Protein AF-A0A1S3DFI2-F1 (afdb_monomer)

Mean predicted aligned error: 6.26 Å

Radius of gyration: 16.03 Å; Cα contacts (8 Å, |Δi|>4): 133; chains: 1; bounding box: 31×26×52 Å

Organism: Diaphorina citri (NCBI:txid121845)

pLDDT: mean 88.45, std 12.31, range [41.06, 97.12]

Foldseek 3Di:
DDDPPPDDPPVVVVVVVLVVCVVVLQWAQAPPHGDIDGDDPPAQWDADPPPRFIAGSVVSYGQADPVDDPHCPDHLNACPVHHGSDPPHRDDD

InterPro domains:
  IPR044066 TRIAD supradomain [PS51873] (1-89)
  IPR047557 Heme-oxidized IRP2 ubiquitin ligase 1, Rcat domain [cd20358] (21-93)
  IPR051628 Linear Ubiquitination-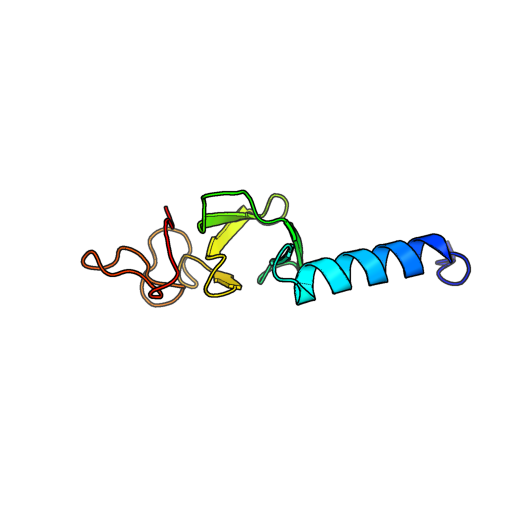Associated E3 Ligases [PTHR22770] (10-81)

Nearest PDB structures (foldseek):
  9egv-assembly1_A  TM=8.673E-01  e=5.969E-13  Homo sapiens
  7yuj-assembly1_A  TM=8.670E-01  e=9.518E-13  Homo sapiens
  8eaz-assembly2_B  TM=8.579E-01  e=1.734E-12  Homo sapiens
  9egv-assembly1_B  TM=9.135E-01  e=1.912E-11  Homo sapiens
  5edv-assembly3_B  TM=6.190E-01  e=1.690E-02  Homo sapiens

Secondary structure (DSSP, 8-state):
-----S--HHHHHHHHHHHHHHHTTSEEE-TTT--EEEPPTT-SEEE-TTT--EEETTTTEESS-TT-TT--SSS--TTGGG--SSTT-----

Structure (mmCIF, N/CA/C/O backbone):
data_AF-A0A1S3DFI2-F1
#
_entry.id   AF-A0A1S3DFI2-F1
#
loop_
_atom_site.group_PDB
_atom_site.id
_atom_site.type_symbol
_atom_site.label_atom_id
_atom_site.label_alt_id
_atom_site.label_comp_id
_atom_site.label_asym_id
_atom_site.label_entity_id
_atom_site.label_seq_id
_atom_site.pdbx_PDB_ins_code
_atom_site.Cartn_x
_atom_site.Cartn_y
_atom_site.Cartn_z
_atom_site.occupancy
_atom_site.B_iso_or_equiv
_atom_site.auth_seq_id
_atom_site.auth_comp_id
_atom_site.auth_asym_id
_atom_site.auth_atom_id
_atom_site.pdbx_PDB_model_num
ATOM 1 N N . MET A 1 1 ? 10.780 11.105 -32.730 1.00 41.06 1 MET A N 1
ATOM 2 C CA . MET A 1 1 ? 11.750 10.031 -32.429 1.00 41.06 1 MET A CA 1
ATOM 3 C C . MET A 1 1 ? 10.983 8.728 -32.263 1.00 41.06 1 MET A C 1
ATOM 5 O O . MET A 1 1 ? 9.996 8.727 -31.539 1.00 41.06 1 MET A O 1
ATOM 9 N N . LYS A 1 2 ? 11.361 7.677 -32.999 1.00 41.50 2 LYS A N 1
ATOM 10 C CA . LYS A 1 2 ? 10.736 6.349 -32.924 1.00 41.50 2 LYS A CA 1
ATOM 11 C C . LYS A 1 2 ? 11.066 5.714 -31.571 1.00 41.50 2 LYS A C 1
ATOM 13 O O . LYS A 1 2 ? 12.210 5.768 -31.136 1.00 41.50 2 LYS A O 1
ATOM 18 N N . ALA A 1 3 ? 10.050 5.178 -30.903 1.00 53.12 3 ALA A N 1
ATOM 19 C CA . ALA A 1 3 ? 10.214 4.361 -29.713 1.00 53.12 3 ALA A CA 1
ATOM 20 C C . ALA A 1 3 ? 10.746 2.992 -30.154 1.00 53.12 3 ALA A C 1
ATOM 22 O O . ALA A 1 3 ? 9.980 2.150 -30.615 1.00 53.12 3 ALA A O 1
ATOM 23 N N . ASP A 1 4 ? 12.060 2.798 -30.060 1.00 46.03 4 ASP A N 1
ATOM 24 C CA . ASP A 1 4 ? 12.702 1.498 -30.263 1.00 46.03 4 ASP A CA 1
ATOM 25 C C . ASP A 1 4 ? 12.433 0.598 -29.051 1.00 46.03 4 ASP A C 1
ATOM 27 O O . ASP A 1 4 ? 13.286 0.352 -28.201 1.00 46.03 4 ASP A O 1
ATOM 31 N N . SER A 1 5 ? 11.196 0.116 -28.949 1.00 56.56 5 SER A N 1
ATOM 32 C CA . SER A 1 5 ? 10.786 -0.910 -27.990 1.00 56.56 5 SER A CA 1
ATOM 33 C C . SER A 1 5 ? 11.057 -2.340 -28.485 1.00 56.56 5 SER A C 1
ATOM 35 O O . SER A 1 5 ? 10.566 -3.284 -27.871 1.00 56.56 5 SER A O 1
ATOM 37 N N . ASP A 1 6 ? 11.845 -2.516 -29.555 1.00 53.06 6 ASP A N 1
ATOM 38 C CA . ASP A 1 6 ? 12.063 -3.818 -30.213 1.00 53.06 6 ASP A CA 1
ATOM 39 C C . ASP A 1 6 ? 13.457 -4.448 -29.995 1.00 53.06 6 ASP A C 1
ATOM 41 O O . ASP A 1 6 ? 13.775 -5.493 -30.556 1.00 53.06 6 ASP A O 1
ATOM 45 N N . THR A 1 7 ? 14.284 -3.895 -29.100 1.00 62.16 7 THR A N 1
ATOM 46 C CA . THR A 1 7 ? 15.597 -4.480 -28.754 1.00 62.16 7 THR A CA 1
ATOM 47 C C . THR A 1 7 ? 15.919 -4.305 -27.279 1.00 62.16 7 THR A C 1
ATOM 49 O O . THR A 1 7 ? 16.566 -3.332 -26.905 1.00 62.16 7 THR A O 1
ATOM 52 N N . ASN A 1 8 ? 15.494 -5.235 -26.414 1.00 69.38 8 ASN A N 1
ATOM 53 C CA . ASN A 1 8 ? 16.080 -5.314 -25.073 1.00 69.38 8 ASN A CA 1
ATOM 54 C C . ASN A 1 8 ? 15.773 -6.644 -24.354 1.00 69.38 8 ASN A C 1
ATOM 56 O O . ASN A 1 8 ? 14.851 -6.738 -23.540 1.00 69.38 8 ASN A O 1
ATOM 60 N N . LEU A 1 9 ? 16.546 -7.695 -24.654 1.00 77.06 9 LEU A N 1
ATOM 61 C CA . LEU A 1 9 ? 16.561 -8.927 -23.846 1.00 77.06 9 LEU A CA 1
ATOM 62 C C . LEU A 1 9 ? 16.735 -8.604 -22.355 1.00 77.06 9 LEU A C 1
ATOM 64 O O . LEU A 1 9 ? 16.086 -9.225 -21.514 1.00 77.06 9 LEU A O 1
ATOM 68 N N . ASP A 1 10 ? 17.543 -7.594 -22.038 1.00 79.75 10 ASP A N 1
ATOM 69 C CA . ASP A 1 10 ? 17.794 -7.188 -20.662 1.00 79.75 10 ASP A CA 1
ATOM 70 C C . ASP A 1 10 ? 16.585 -6.485 -20.035 1.00 79.75 10 ASP A C 1
ATOM 72 O O . ASP A 1 10 ? 16.254 -6.792 -18.898 1.00 79.75 10 ASP A O 1
ATOM 76 N N . ALA A 1 11 ? 15.821 -5.664 -20.765 1.00 81.81 11 ALA A N 1
ATOM 77 C CA . ALA A 1 11 ? 14.588 -5.077 -20.227 1.00 81.81 11 ALA A CA 1
ATOM 78 C C . ALA A 1 11 ? 13.506 -6.134 -19.970 1.00 81.81 11 ALA A C 1
ATOM 80 O O . ALA A 1 11 ? 12.777 -6.026 -18.984 1.00 81.81 11 ALA A O 1
ATOM 81 N N . ARG A 1 12 ? 13.411 -7.174 -20.817 1.00 83.31 12 ARG A N 1
ATOM 82 C CA . ARG A 1 12 ? 12.526 -8.324 -20.552 1.00 83.31 12 ARG A CA 1
ATOM 83 C C . ARG A 1 12 ? 12.965 -9.051 -19.284 1.00 83.31 12 ARG A C 1
ATOM 85 O O . ARG A 1 12 ? 12.153 -9.213 -18.383 1.00 83.31 12 ARG A O 1
ATOM 92 N N . ARG A 1 13 ? 14.257 -9.371 -19.163 1.00 85.12 13 ARG A N 1
ATOM 93 C CA . ARG A 1 13 ? 14.830 -9.996 -17.959 1.00 85.12 13 ARG A CA 1
ATOM 94 C C . ARG A 1 13 ? 14.603 -9.160 -16.702 1.00 85.12 13 ARG A C 1
ATOM 96 O O . ARG A 1 13 ? 14.215 -9.709 -15.679 1.00 85.12 13 ARG A O 1
ATOM 103 N N . THR A 1 14 ? 14.806 -7.843 -16.764 1.00 85.38 14 THR A N 1
ATOM 104 C CA . THR A 1 14 ? 14.550 -6.941 -15.633 1.00 85.38 14 THR A CA 1
ATOM 105 C C . THR A 1 14 ? 13.073 -6.938 -15.253 1.00 85.38 14 THR A C 1
ATOM 107 O O . THR A 1 14 ? 12.754 -7.022 -14.071 1.00 85.38 14 THR A O 1
ATOM 110 N N . ARG A 1 15 ? 12.161 -6.870 -16.229 1.00 86.00 15 ARG A N 1
ATOM 111 C CA . ARG A 1 15 ? 10.717 -6.934 -15.968 1.00 86.00 15 ARG A CA 1
ATOM 112 C C . ARG A 1 15 ? 10.332 -8.253 -15.302 1.00 86.00 15 ARG A C 1
ATOM 114 O O . ARG A 1 15 ? 9.605 -8.225 -14.315 1.00 86.00 15 ARG A O 1
ATOM 121 N N . ASP A 1 16 ? 10.819 -9.369 -15.831 1.00 90.12 16 ASP A N 1
ATOM 122 C CA . ASP A 1 16 ? 10.499 -10.702 -15.321 1.00 90.12 16 ASP A CA 1
ATOM 123 C C . ASP A 1 16 ? 11.061 -10.872 -13.895 1.00 90.12 16 ASP A C 1
ATOM 125 O O . ASP A 1 16 ? 10.336 -11.276 -12.992 1.00 90.12 16 ASP A O 1
ATOM 129 N N . MET A 1 17 ? 12.286 -10.396 -13.632 1.00 88.44 17 MET A N 1
ATOM 130 C CA . MET A 1 17 ? 12.858 -10.350 -12.279 1.00 88.44 17 MET A CA 1
ATOM 131 C C . MET A 1 17 ? 11.995 -9.535 -11.302 1.00 88.44 17 MET A C 1
ATOM 133 O O . MET A 1 17 ? 11.749 -9.969 -10.179 1.00 88.44 17 MET A O 1
ATOM 137 N N . LEU A 1 18 ? 11.528 -8.347 -11.702 1.00 88.88 18 LEU A N 1
ATOM 138 C CA . LEU A 1 18 ? 10.665 -7.519 -10.853 1.00 88.88 18 LEU A CA 1
ATOM 139 C C . LEU A 1 18 ? 9.309 -8.188 -10.596 1.00 88.88 18 LEU A C 1
ATOM 141 O O . LEU A 1 18 ? 8.773 -8.064 -9.495 1.00 88.88 18 LEU A O 1
ATOM 145 N N . HIS A 1 19 ? 8.764 -8.890 -11.589 1.00 89.31 19 HIS A N 1
ATOM 146 C CA . HIS A 1 19 ? 7.528 -9.652 -11.452 1.00 89.31 19 HIS A CA 1
ATOM 147 C C . HIS A 1 19 ? 7.682 -10.777 -10.423 1.00 89.31 19 HIS A C 1
ATOM 149 O O . HIS A 1 19 ? 6.901 -10.840 -9.474 1.00 89.31 19 HIS A O 1
ATOM 155 N N . ASP A 1 20 ? 8.751 -11.568 -10.527 1.00 92.75 20 ASP A N 1
ATOM 156 C CA . ASP A 1 20 ? 9.059 -12.642 -9.579 1.00 92.75 20 ASP A CA 1
ATOM 157 C C . ASP A 1 20 ? 9.181 -12.115 -8.140 1.00 92.75 20 ASP A C 1
ATOM 159 O O . ASP A 1 20 ? 8.687 -12.732 -7.195 1.00 92.75 20 ASP A O 1
ATOM 163 N N . MET A 1 21 ? 9.795 -10.941 -7.946 1.00 91.44 21 MET A N 1
ATOM 164 C CA . MET A 1 21 ? 9.872 -10.304 -6.625 1.00 91.44 21 MET A CA 1
ATOM 165 C C . MET A 1 21 ? 8.491 -9.916 -6.078 1.00 91.44 21 MET A C 1
ATOM 167 O O . MET A 1 21 ? 8.254 -9.986 -4.868 1.00 91.44 21 MET A O 1
ATOM 171 N N . VAL A 1 22 ? 7.568 -9.483 -6.942 1.00 89.94 22 VAL A N 1
ATOM 172 C CA . VAL A 1 22 ? 6.190 -9.165 -6.543 1.00 89.94 22 VAL A CA 1
ATOM 173 C C . VAL A 1 22 ? 5.438 -10.436 -6.151 1.00 89.94 22 VAL A C 1
ATOM 175 O O . VAL A 1 22 ? 4.777 -10.432 -5.110 1.00 89.94 22 VAL A O 1
ATOM 178 N N . 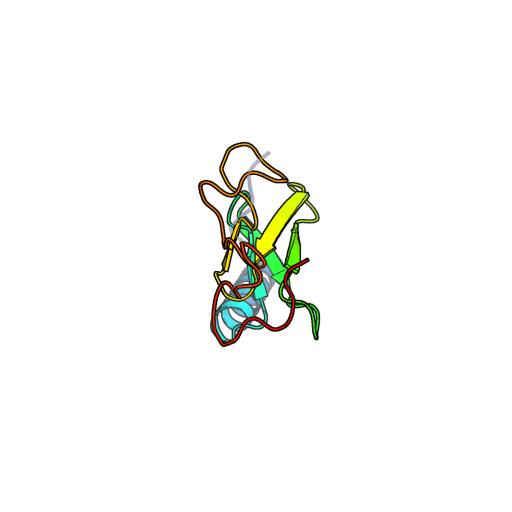GLU A 1 23 ? 5.579 -11.514 -6.923 1.00 89.19 23 GLU A N 1
ATOM 179 C CA . GLU A 1 23 ? 4.956 -12.815 -6.643 1.00 89.19 23 GLU A CA 1
ATOM 180 C C . GLU A 1 23 ? 5.470 -13.442 -5.344 1.00 89.19 23 GLU A C 1
ATOM 182 O O . GLU A 1 23 ? 4.683 -13.934 -4.535 1.00 89.19 23 GLU A O 1
ATOM 187 N N . ARG A 1 24 ? 6.778 -13.342 -5.082 1.00 90.44 24 ARG A N 1
ATOM 188 C CA . ARG A 1 24 ? 7.400 -13.792 -3.824 1.00 90.44 24 ARG A CA 1
ATOM 189 C C . ARG A 1 24 ? 7.013 -12.939 -2.615 1.00 90.44 24 ARG A C 1
ATOM 191 O O . ARG A 1 24 ? 7.316 -13.301 -1.480 1.00 90.44 24 ARG A O 1
ATOM 198 N N . GLY A 1 25 ? 6.346 -11.804 -2.831 1.00 88.81 25 GLY A N 1
ATOM 199 C CA . GLY A 1 25 ? 5.969 -10.888 -1.759 1.00 88.81 25 GLY A CA 1
ATOM 200 C C . GLY A 1 25 ? 7.160 -10.122 -1.179 1.00 88.81 25 GLY A C 1
ATOM 201 O O . GLY A 1 25 ? 7.119 -9.723 -0.014 1.00 88.81 25 GLY A O 1
ATOM 202 N N . GLU A 1 26 ? 8.201 -9.907 -1.985 1.00 91.06 26 GLU A N 1
ATOM 203 C CA . GLU A 1 26 ? 9.380 -9.083 -1.685 1.00 91.06 26 GLU A CA 1
ATOM 204 C C . GLU A 1 26 ? 9.230 -7.657 -2.250 1.00 91.06 26 GLU A C 1
ATOM 206 O O . GLU A 1 26 ? 9.836 -6.709 -1.745 1.00 91.06 26 GLU A O 1
ATOM 211 N N . ALA A 1 27 ? 8.363 -7.484 -3.254 1.00 94.00 27 ALA A N 1
ATOM 212 C CA . ALA A 1 27 ? 8.002 -6.208 -3.871 1.00 94.00 27 ALA A CA 1
ATOM 213 C C . ALA A 1 27 ? 6.469 -6.028 -3.998 1.00 94.00 27 ALA A C 1
ATOM 215 O O . ALA A 1 27 ? 5.702 -6.974 -3.820 1.00 94.00 27 ALA A O 1
ATOM 216 N N . MET A 1 28 ? 5.994 -4.811 -4.285 1.00 95.25 28 MET A N 1
ATOM 217 C CA . MET A 1 28 ? 4.633 -4.486 -4.764 1.00 95.25 28 MET A CA 1
ATOM 218 C C . MET A 1 28 ? 4.666 -3.387 -5.812 1.00 95.25 28 MET A C 1
ATOM 220 O O . MET A 1 28 ? 5.513 -2.508 -5.749 1.00 95.25 28 MET A O 1
ATOM 224 N N . ALA A 1 29 ? 3.645 -3.333 -6.663 1.00 96.06 29 ALA A N 1
ATOM 225 C CA . ALA A 1 29 ? 3.292 -2.098 -7.349 1.00 96.06 29 ALA A CA 1
ATOM 226 C C . ALA A 1 29 ? 2.641 -1.092 -6.379 1.00 96.06 29 ALA A C 1
ATOM 228 O O . ALA A 1 29 ? 1.802 -1.447 -5.548 1.00 96.06 29 ALA A O 1
ATOM 229 N N . CYS A 1 30 ? 3.005 0.184 -6.493 1.00 96.94 30 CYS A N 1
ATOM 230 C CA . CYS A 1 30 ? 2.301 1.266 -5.816 1.00 96.94 30 CYS A CA 1
ATOM 231 C C . CYS A 1 30 ? 0.831 1.308 -6.282 1.00 96.94 30 CYS A C 1
ATOM 233 O O . CYS A 1 30 ? 0.606 1.413 -7.487 1.00 96.94 30 CYS A O 1
ATOM 235 N N . PRO A 1 31 ? -0.165 1.336 -5.375 1.00 96.56 31 PRO A N 1
ATOM 236 C CA . PRO A 1 31 ? -1.580 1.321 -5.757 1.00 96.56 31 PRO A CA 1
ATOM 237 C C . PRO A 1 31 ? -2.042 2.596 -6.482 1.00 96.56 31 PRO A C 1
ATOM 239 O O . PRO A 1 31 ? -3.131 2.611 -7.038 1.00 96.56 31 PRO A O 1
ATOM 242 N N . GLN A 1 32 ? -1.236 3.664 -6.465 1.00 96.12 32 GLN A N 1
ATOM 243 C CA . GLN A 1 32 ? -1.567 4.941 -7.102 1.00 96.12 32 GLN A CA 1
ATOM 244 C C . GLN A 1 32 ? -0.852 5.146 -8.444 1.00 96.12 32 GLN A C 1
ATOM 246 O O . GLN A 1 32 ? -1.454 5.610 -9.405 1.00 96.12 32 GLN A O 1
ATOM 251 N N . CYS A 1 33 ? 0.451 4.855 -8.510 1.00 97.06 33 CYS A N 1
ATOM 252 C CA . CYS A 1 33 ? 1.284 5.172 -9.680 1.00 97.06 33 CYS A CA 1
ATOM 253 C C . CYS A 1 33 ? 2.020 3.964 -10.271 1.00 97.06 33 CYS A C 1
ATOM 255 O O . CYS A 1 33 ? 2.823 4.133 -11.181 1.00 97.06 33 CYS A O 1
ATOM 257 N N . HIS A 1 34 ? 1.761 2.757 -9.759 1.00 95.44 34 HIS A N 1
ATOM 258 C CA . HIS A 1 34 ? 2.226 1.471 -10.292 1.00 95.44 34 HIS A CA 1
ATOM 259 C C . HIS A 1 34 ? 3.742 1.231 -10.321 1.00 95.44 34 HIS A C 1
ATOM 261 O O . HIS A 1 34 ? 4.178 0.152 -10.711 1.00 95.44 34 HIS A O 1
ATOM 267 N N . VAL A 1 35 ? 4.561 2.170 -9.839 1.00 95.31 35 VAL A N 1
ATOM 268 C CA . VAL A 1 35 ? 6.001 1.931 -9.666 1.00 95.31 35 VAL A CA 1
ATOM 269 C C . VAL A 1 35 ? 6.251 0.812 -8.657 1.00 95.31 35 VAL A C 1
ATOM 271 O O . VAL A 1 35 ? 5.533 0.699 -7.659 1.00 95.31 35 VAL A O 1
ATOM 274 N N . VAL A 1 36 ? 7.275 -0.002 -8.906 1.00 94.88 36 VAL A N 1
ATOM 275 C CA . VAL A 1 36 ? 7.631 -1.122 -8.031 1.00 94.88 36 VAL A CA 1
ATOM 276 C C . VAL A 1 36 ? 8.311 -0.600 -6.763 1.00 94.88 36 VAL A C 1
ATOM 278 O O . VAL A 1 36 ? 9.262 0.177 -6.811 1.00 94.88 36 VAL A O 1
ATOM 281 N N . LEU A 1 37 ? 7.800 -1.028 -5.615 1.00 94.56 37 LEU A N 1
ATOM 282 C CA . LEU A 1 37 ? 8.272 -0.731 -4.272 1.00 94.56 37 LEU A CA 1
ATOM 283 C C . LEU A 1 37 ? 8.767 -2.028 -3.634 1.00 94.56 37 LEU A C 1
ATOM 285 O O . LEU A 1 37 ? 8.053 -3.027 -3.635 1.00 94.56 37 LEU A O 1
ATOM 289 N N . MET A 1 38 ? 9.963 -2.008 -3.056 1.00 90.81 38 MET A N 1
ATOM 290 C CA . MET A 1 38 ? 10.531 -3.156 -2.343 1.00 90.81 38 MET A CA 1
ATOM 291 C C . MET A 1 38 ? 10.189 -3.111 -0.851 1.00 90.81 38 MET A C 1
ATOM 293 O O . MET A 1 38 ? 10.058 -2.031 -0.266 1.00 90.81 38 MET A O 1
ATOM 297 N N . LYS A 1 39 ? 10.062 -4.284 -0.221 1.00 83.44 39 LYS A N 1
ATOM 298 C CA . LYS A 1 39 ? 9.791 -4.387 1.214 1.00 83.44 39 LYS A CA 1
ATOM 299 C C . LYS A 1 39 ? 10.978 -3.874 2.017 1.00 83.44 39 LYS A C 1
ATOM 301 O O . LYS A 1 39 ? 12.089 -4.380 1.884 1.00 83.44 39 LYS A O 1
ATOM 306 N N . LYS A 1 40 ? 10.730 -2.943 2.937 1.00 79.50 40 LYS A N 1
ATOM 307 C CA . LYS A 1 40 ? 11.682 -2.658 4.013 1.00 79.50 40 LYS A CA 1
ATOM 308 C C . LYS A 1 40 ? 11.423 -3.626 5.169 1.00 79.50 40 LYS A C 1
ATOM 310 O O . LYS A 1 40 ? 10.286 -3.765 5.615 1.00 79.50 40 LYS A O 1
ATOM 315 N N . TRP A 1 41 ? 12.465 -4.294 5.658 1.00 80.81 41 TRP A N 1
ATOM 316 C CA . TRP A 1 41 ? 12.350 -5.193 6.809 1.00 80.81 41 TRP A CA 1
ATOM 317 C C . TRP A 1 41 ? 11.761 -4.476 8.032 1.00 80.81 41 TRP A C 1
ATOM 319 O O . TRP A 1 41 ? 12.141 -3.349 8.346 1.00 80.81 41 TRP A O 1
ATOM 329 N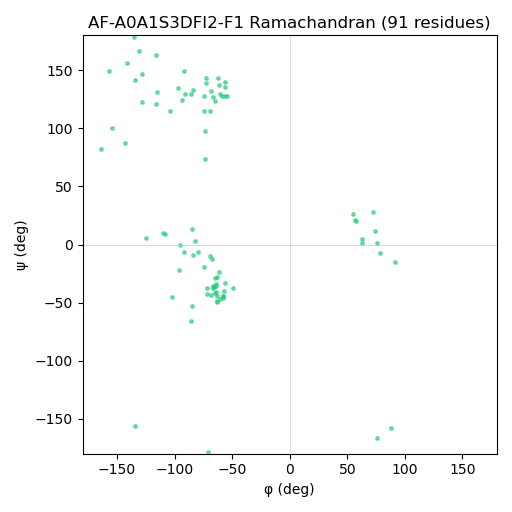 N . GLY A 1 42 ? 10.823 -5.142 8.712 1.00 80.75 42 GLY A N 1
ATOM 330 C CA . GLY A 1 42 ? 10.250 -4.684 9.982 1.00 80.75 42 GLY A CA 1
ATOM 331 C C . GLY A 1 42 ? 9.230 -3.540 9.908 1.00 80.75 42 GLY A C 1
ATOM 332 O O . GLY A 1 42 ? 8.730 -3.138 10.954 1.00 80.75 42 GLY A O 1
ATOM 333 N N . CYS A 1 43 ? 8.887 -3.025 8.722 1.00 86.56 43 CYS A N 1
ATOM 334 C CA . CYS A 1 43 ? 7.886 -1.968 8.576 1.00 86.56 43 CYS A CA 1
ATOM 335 C C . CYS A 1 43 ? 6.834 -2.359 7.535 1.00 86.56 43 CYS A C 1
ATOM 337 O O . CYS A 1 43 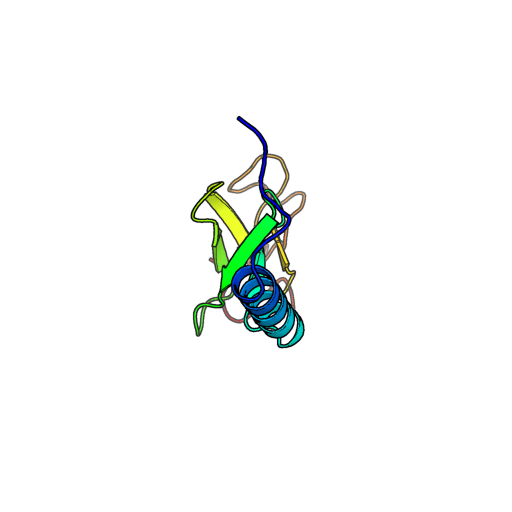? 7.164 -2.612 6.377 1.00 86.56 43 CYS A O 1
ATOM 339 N N . ASP A 1 44 ? 5.565 -2.382 7.942 1.00 93.00 44 ASP A N 1
ATOM 340 C CA . ASP A 1 44 ? 4.441 -2.569 7.026 1.00 93.00 44 ASP A CA 1
ATOM 341 C C . ASP A 1 44 ? 3.890 -1.231 6.518 1.00 93.00 44 ASP A C 1
ATOM 343 O O . ASP A 1 44 ? 3.041 -1.234 5.637 1.00 93.00 44 ASP A O 1
ATOM 347 N N . TRP A 1 45 ? 4.365 -0.088 7.020 1.00 93.88 45 TRP A N 1
ATOM 348 C CA . TRP A 1 45 ? 4.107 1.218 6.413 1.00 93.88 45 TRP A CA 1
ATOM 349 C C . TRP A 1 45 ? 5.197 1.571 5.402 1.00 93.88 45 TRP A C 1
ATOM 351 O O . TRP A 1 45 ? 6.395 1.520 5.688 1.00 93.88 45 TRP A O 1
ATOM 361 N N . LEU A 1 46 ? 4.772 1.962 4.205 1.00 93.88 46 LEU A N 1
ATOM 362 C CA . LEU A 1 46 ? 5.644 2.417 3.133 1.00 93.88 46 LEU A CA 1
ATOM 363 C C . LEU A 1 46 ? 5.154 3.760 2.623 1.00 93.88 46 LEU A C 1
ATOM 365 O O . LEU A 1 46 ? 3.954 4.001 2.535 1.00 93.88 46 LEU A O 1
ATOM 369 N N . ARG A 1 47 ? 6.083 4.611 2.198 1.00 94.81 47 ARG A N 1
ATOM 370 C CA . ARG A 1 47 ? 5.767 5.832 1.462 1.00 94.81 47 ARG A CA 1
ATOM 371 C C . ARG A 1 47 ? 6.371 5.740 0.073 1.00 94.81 47 ARG A C 1
ATOM 373 O O . ARG A 1 47 ? 7.586 5.608 -0.060 1.00 94.81 47 ARG A O 1
ATOM 380 N N . CYS A 1 48 ? 5.535 5.821 -0.959 1.00 95.62 48 CYS A N 1
ATOM 381 C CA . CYS A 1 48 ? 6.005 5.801 -2.339 1.00 95.62 48 CYS A CA 1
ATOM 382 C C . CYS A 1 48 ? 6.971 6.971 -2.583 1.00 95.62 48 CYS A C 1
ATOM 384 O O . CYS A 1 48 ? 6.639 8.127 -2.321 1.00 95.62 48 CYS A O 1
ATOM 386 N N . SER A 1 49 ? 8.161 6.693 -3.114 1.00 94.62 49 SER A N 1
ATOM 387 C CA . SER A 1 49 ? 9.147 7.730 -3.435 1.00 94.6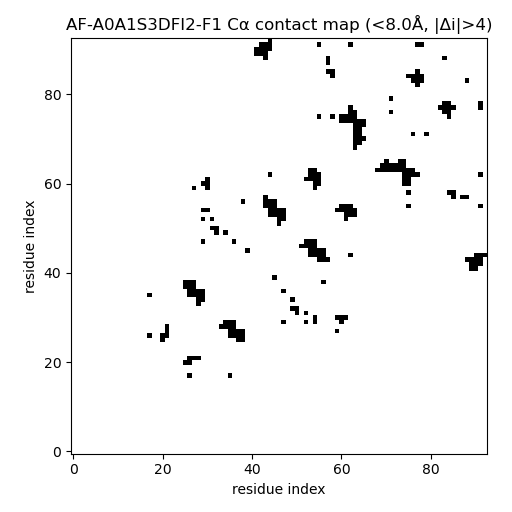2 49 SER A CA 1
ATOM 388 C C . SER A 1 49 ? 8.665 8.674 -4.542 1.00 94.62 49 SER A C 1
ATOM 390 O O . SER A 1 49 ? 9.020 9.853 -4.509 1.00 94.62 49 SER A O 1
ATOM 392 N N . MET A 1 50 ? 7.814 8.186 -5.450 1.00 97.12 50 MET A N 1
ATOM 393 C CA . MET A 1 50 ? 7.319 8.928 -6.612 1.00 97.12 50 MET A CA 1
ATOM 394 C C . MET A 1 50 ? 6.090 9.781 -6.284 1.00 97.12 50 MET A C 1
ATOM 396 O O . MET A 1 50 ? 6.172 11.003 -6.285 1.00 97.12 50 MET A O 1
ATOM 400 N N . CYS A 1 51 ? 4.962 9.154 -5.941 1.00 96.69 51 CYS A N 1
ATOM 401 C CA . CYS A 1 51 ? 3.694 9.861 -5.704 1.00 96.69 51 CYS A CA 1
ATOM 402 C C . CYS A 1 51 ? 3.422 10.200 -4.230 1.00 96.69 51 CYS A C 1
ATOM 404 O O . CYS A 1 51 ? 2.393 10.783 -3.909 1.00 96.69 51 CYS A O 1
ATOM 406 N N . LYS A 1 52 ? 4.327 9.826 -3.315 1.00 95.94 52 LYS A N 1
ATOM 407 C CA . LYS A 1 52 ? 4.220 10.066 -1.864 1.00 95.94 52 LYS A CA 1
ATOM 408 C C . LYS A 1 52 ? 3.041 9.388 -1.158 1.00 95.94 52 LYS A C 1
ATOM 410 O O . LYS A 1 52 ? 2.917 9.588 0.049 1.00 95.94 52 LYS A O 1
ATOM 415 N N . THR A 1 53 ? 2.252 8.555 -1.845 1.00 96.31 53 THR A N 1
ATOM 416 C CA . THR A 1 53 ? 1.198 7.731 -1.237 1.00 96.31 53 THR A CA 1
ATOM 417 C C . THR A 1 53 ? 1.766 6.884 -0.104 1.00 96.31 53 THR A C 1
ATOM 419 O O . THR A 1 53 ? 2.758 6.174 -0.283 1.00 96.31 53 THR A O 1
ATOM 422 N N . GLU A 1 54 ? 1.127 6.965 1.058 1.00 95.75 54 GLU A N 1
ATOM 423 C CA . GLU A 1 54 ? 1.388 6.087 2.194 1.00 95.75 54 GLU A CA 1
ATOM 424 C C . GLU A 1 54 ? 0.592 4.788 2.021 1.00 95.75 54 GLU A C 1
ATOM 426 O O . GLU A 1 54 ? -0.587 4.814 1.667 1.00 95.75 54 GLU A O 1
ATOM 431 N N . ILE A 1 55 ? 1.243 3.647 2.218 1.00 96.25 55 ILE A N 1
ATOM 432 C CA . ILE A 1 55 ? 0.792 2.319 1.797 1.00 96.25 55 ILE A CA 1
ATOM 433 C C . ILE A 1 55 ? 0.997 1.351 2.958 1.00 96.25 55 ILE A C 1
ATOM 435 O O . ILE A 1 55 ? 2.010 1.411 3.654 1.00 96.25 55 ILE A O 1
ATOM 439 N N . CYS A 1 56 ? 0.055 0.433 3.136 1.00 95.62 56 CYS A N 1
ATOM 440 C CA . CYS A 1 56 ? 0.230 -0.726 3.996 1.00 95.62 56 CYS A CA 1
ATOM 441 C C . CYS A 1 56 ? 0.720 -1.921 3.166 1.00 95.62 56 CYS A C 1
ATOM 443 O O . CYS A 1 56 ? 0.069 -2.327 2.205 1.00 95.62 56 CYS A O 1
ATOM 445 N N . TRP A 1 57 ? 1.845 -2.514 3.561 1.00 94.75 57 TRP A N 1
ATOM 446 C CA . TRP A 1 57 ? 2.434 -3.690 2.928 1.00 94.75 57 TRP A CA 1
ATOM 447 C C . TRP A 1 57 ? 1.474 -4.871 2.923 1.00 94.75 57 TRP A C 1
ATOM 449 O O . TRP A 1 57 ? 1.337 -5.560 1.918 1.00 94.75 57 TRP A O 1
ATOM 459 N N . VAL A 1 58 ? 0.811 -5.106 4.056 1.00 94.50 58 VAL A N 1
ATOM 460 C CA . VAL A 1 58 ? -0.026 -6.291 4.256 1.00 94.50 58 VAL A CA 1
ATOM 461 C C . VAL A 1 58 ? -1.311 -6.202 3.444 1.00 94.50 58 VAL A C 1
ATOM 463 O O . VAL A 1 58 ? -1.683 -7.182 2.809 1.00 94.50 58 VAL A O 1
ATOM 466 N N . THR A 1 59 ? -1.965 -5.038 3.415 1.00 94.62 59 THR A N 1
ATOM 467 C CA . THR A 1 59 ? -3.179 -4.845 2.602 1.00 94.62 59 THR A CA 1
ATOM 468 C C . THR A 1 59 ? -2.875 -4.495 1.149 1.00 94.62 59 THR A C 1
ATOM 470 O O . THR A 1 59 ? -3.791 -4.451 0.334 1.00 94.62 59 THR A O 1
ATOM 473 N N . ARG A 1 60 ? -1.604 -4.223 0.822 1.00 94.81 60 ARG A N 1
ATOM 474 C CA . ARG A 1 60 ? -1.123 -3.826 -0.510 1.00 94.81 60 ARG A CA 1
ATOM 475 C C . ARG A 1 60 ? -1.799 -2.554 -1.047 1.00 94.81 60 ARG A C 1
ATOM 477 O O . ARG A 1 60 ? -1.770 -2.295 -2.245 1.00 94.81 60 ARG A O 1
ATOM 484 N N . GLY A 1 61 ? -2.386 -1.747 -0.163 1.00 95.94 61 GLY A N 1
ATOM 485 C CA . GLY A 1 61 ? -3.226 -0.602 -0.513 1.00 95.94 61 GLY A CA 1
ATOM 486 C C . GLY A 1 61 ? -2.916 0.653 0.306 1.00 95.94 61 GLY A C 1
ATOM 487 O O . GLY A 1 61 ? -2.047 0.622 1.184 1.00 95.94 61 GLY A O 1
ATOM 488 N N . PRO A 1 62 ? -3.615 1.769 0.034 1.00 96.88 62 PRO A N 1
ATOM 489 C CA . PRO A 1 62 ? -3.412 3.026 0.744 1.00 96.88 62 PRO A CA 1
ATOM 490 C C . PRO A 1 62 ? -3.586 2.888 2.261 1.00 96.88 62 PRO A C 1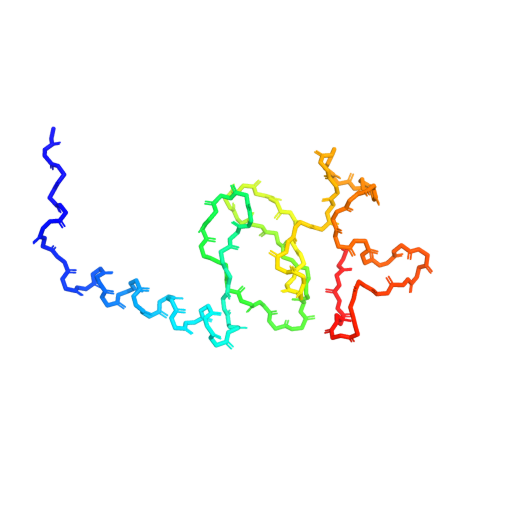
ATOM 492 O O . PRO A 1 62 ? -4.492 2.214 2.758 1.00 96.88 62 PRO A O 1
ATOM 495 N N . ARG A 1 63 ? -2.716 3.565 3.012 1.00 96.25 63 ARG A N 1
ATOM 496 C CA . ARG A 1 63 ? -2.805 3.683 4.472 1.00 96.25 63 ARG A CA 1
ATOM 497 C C . ARG A 1 63 ? -4.035 4.486 4.901 1.00 96.25 63 ARG A C 1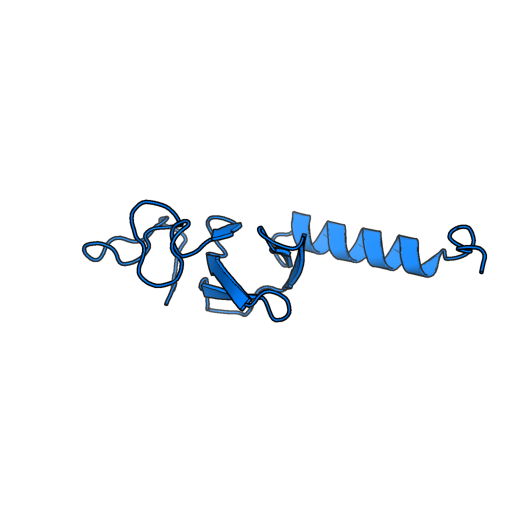
ATOM 499 O O . ARG A 1 63 ? -4.653 4.150 5.914 1.00 96.25 63 ARG A O 1
ATOM 506 N N . TRP A 1 64 ? -4.358 5.520 4.129 1.00 96.19 64 TRP A N 1
ATOM 507 C CA . TRP A 1 64 ? -5.419 6.488 4.395 1.00 96.19 64 TRP A CA 1
ATOM 508 C C . TRP A 1 64 ? -6.512 6.435 3.329 1.00 96.19 64 TRP A C 1
ATOM 510 O O . TRP A 1 64 ? -6.306 5.876 2.251 1.00 96.19 64 TRP A O 1
ATOM 520 N N . GLY A 1 65 ? -7.666 7.014 3.648 1.00 96.25 65 GLY A N 1
ATOM 521 C CA . GLY A 1 65 ? -8.770 7.201 2.717 1.00 96.25 65 GLY A CA 1
ATOM 522 C C . GLY A 1 65 ? -8.502 8.254 1.630 1.00 96.25 65 GLY A C 1
ATOM 523 O O . GLY A 1 65 ? -7.408 8.824 1.557 1.00 96.25 65 GLY A O 1
ATOM 524 N N . PRO A 1 66 ? -9.493 8.499 0.754 1.00 95.19 66 PRO A N 1
ATOM 525 C CA . PRO A 1 66 ? -9.346 9.357 -0.424 1.00 95.19 66 PRO A CA 1
ATOM 526 C C . PRO A 1 66 ? -8.989 10.812 -0.096 1.00 95.19 66 PRO A C 1
ATOM 528 O O . PRO A 1 66 ? -8.373 11.475 -0.926 1.00 95.19 66 PRO A O 1
ATOM 531 N N . ASN A 1 67 ? -9.307 11.302 1.108 1.00 95.56 67 ASN A N 1
ATOM 532 C CA . ASN A 1 67 ? -8.968 12.668 1.521 1.00 95.56 67 ASN A CA 1
ATOM 533 C C . ASN A 1 67 ? -7.521 12.809 2.031 1.00 95.56 67 ASN A C 1
ATOM 535 O O . ASN A 1 67 ? -7.109 13.892 2.443 1.00 95.56 67 ASN A O 1
ATOM 539 N N . GLY A 1 68 ? -6.724 11.738 1.990 1.00 91.94 68 GLY A N 1
ATOM 540 C CA . GLY A 1 68 ? -5.312 11.766 2.358 1.00 91.94 68 GLY A CA 1
ATOM 541 C C . GLY A 1 68 ? -5.061 11.520 3.844 1.00 91.94 68 GLY A C 1
ATOM 542 O O 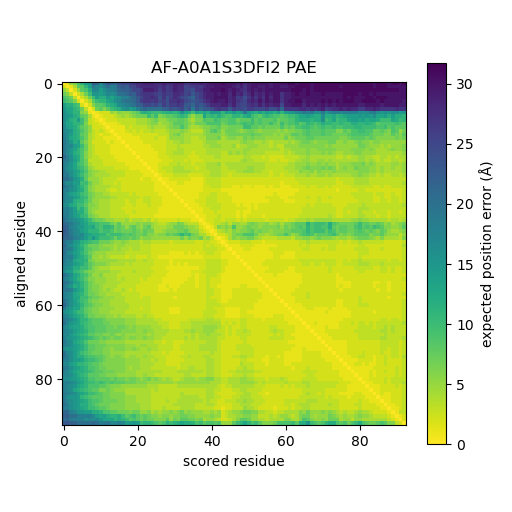. GLY A 1 68 ? -5.847 10.876 4.534 1.00 91.94 68 GLY A O 1
ATOM 543 N N . LYS A 1 69 ? -3.902 11.966 4.339 1.00 93.25 69 LYS A N 1
ATOM 544 C CA . LYS A 1 69 ? -3.400 11.605 5.673 1.00 93.25 69 LYS A CA 1
ATOM 545 C C . LYS A 1 69 ? -4.392 11.960 6.784 1.00 93.25 69 LYS A C 1
ATOM 547 O O . LYS A 1 69 ? -4.808 13.105 6.899 1.00 93.25 69 LYS A O 1
ATOM 552 N N . GLY A 1 70 ? -4.709 10.979 7.629 1.00 92.62 70 GLY A N 1
ATOM 553 C CA . GLY A 1 70 ? -5.682 11.113 8.717 1.00 92.62 70 GLY A CA 1
ATOM 554 C C . GLY A 1 70 ? -7.112 10.723 8.333 1.00 92.62 70 GLY A C 1
ATOM 555 O O . GLY A 1 70 ? -7.915 10.452 9.223 1.00 92.62 70 GLY A O 1
ATOM 556 N N . ASP A 1 71 ? -7.428 10.600 7.040 1.00 96.06 71 ASP A N 1
ATOM 557 C CA . A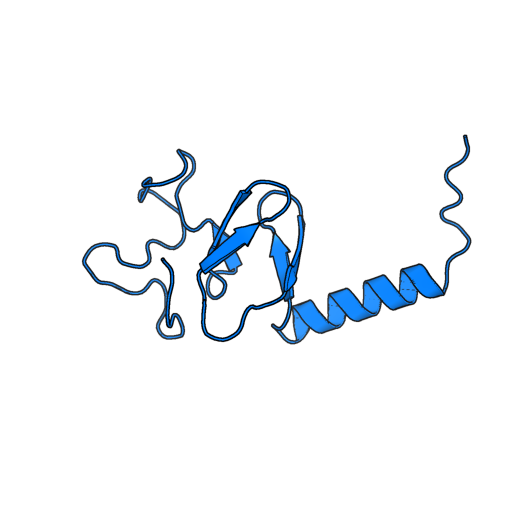SP A 1 71 ? -8.708 10.054 6.599 1.00 96.06 71 ASP A CA 1
ATOM 558 C C . ASP A 1 71 ? -8.774 8.552 6.909 1.00 96.06 71 ASP A C 1
ATOM 560 O O . ASP A 1 71 ? -8.015 7.745 6.366 1.00 96.06 71 ASP A O 1
ATOM 564 N N . THR A 1 72 ? -9.691 8.179 7.798 1.00 94.81 72 THR A N 1
ATOM 565 C CA . THR A 1 72 ? -9.933 6.791 8.220 1.00 94.81 72 THR A CA 1
ATOM 566 C C . THR A 1 72 ? -11.269 6.244 7.711 1.00 94.81 72 THR A C 1
ATOM 568 O O . THR A 1 72 ? -11.680 5.143 8.090 1.00 94.81 72 THR A O 1
ATOM 571 N N . THR A 1 73 ? -11.942 6.967 6.805 1.00 96.56 73 THR A N 1
ATOM 572 C CA . THR A 1 73 ? -13.168 6.492 6.143 1.00 96.56 73 THR A CA 1
ATOM 573 C C . THR A 1 73 ? -12.885 5.265 5.266 1.00 96.56 73 THR A C 1
ATOM 575 O O . THR A 1 73 ? -13.676 4.318 5.257 1.00 96.56 73 THR A O 1
ATOM 578 N N . ALA A 1 74 ? -11.697 5.209 4.651 1.00 95.31 74 ALA A N 1
ATOM 579 C CA . ALA A 1 74 ? -11.165 4.082 3.880 1.00 95.31 74 ALA A CA 1
ATOM 580 C C . ALA A 1 74 ? -9.688 3.781 4.247 1.00 95.31 74 ALA A C 1
ATOM 582 O O . ALA A 1 74 ? -9.250 4.075 5.360 1.00 95.31 74 ALA A O 1
ATOM 583 N N . GLY A 1 75 ? -8.930 3.149 3.345 1.00 95.38 75 GLY A N 1
ATOM 584 C CA . GLY A 1 75 ? -7.543 2.723 3.582 1.00 95.38 75 GLY A CA 1
ATOM 585 C C . GLY A 1 75 ? -7.430 1.475 4.466 1.00 95.38 75 GLY A C 1
ATOM 586 O O . GLY A 1 75 ? -8.414 0.775 4.702 1.00 95.38 75 GLY A O 1
ATOM 587 N N . CYS A 1 76 ? -6.227 1.174 4.967 1.00 95.25 76 CYS A N 1
ATOM 588 C CA . CYS A 1 76 ? -6.015 -0.025 5.790 1.00 95.25 76 CYS A CA 1
ATOM 589 C C . CYS A 1 76 ? -6.576 0.097 7.216 1.00 95.25 76 CYS A C 1
ATOM 591 O O . CYS A 1 76 ? -6.771 -0.918 7.876 1.00 95.25 76 CYS A O 1
ATOM 593 N N . LYS A 1 77 ? -6.824 1.321 7.708 1.00 94.88 77 LYS A N 1
ATOM 594 C CA . LYS A 1 77 ? -7.357 1.600 9.059 1.00 94.88 77 LYS A CA 1
ATOM 595 C C . LYS A 1 77 ? -6.524 1.021 10.214 1.00 94.88 77 LYS A C 1
ATOM 597 O O . LYS A 1 77 ? -7.023 0.870 11.324 1.00 94.88 77 LYS A O 1
ATOM 602 N N . CYS A 1 78 ? -5.244 0.724 9.989 1.00 94.44 78 CYS A N 1
ATOM 603 C CA . CYS A 1 78 ? -4.374 0.237 11.057 1.00 94.44 78 CYS A CA 1
ATOM 604 C C . CYS A 1 78 ? -4.256 1.286 12.177 1.00 94.44 78 CYS A C 1
ATOM 606 O O . CYS A 1 78 ? -4.135 2.478 11.904 1.00 94.44 78 CYS A O 1
ATOM 608 N N . GLY A 1 79 ? -4.309 0.851 13.434 1.00 91.88 79 GLY A N 1
ATOM 609 C CA . GLY A 1 79 ? -4.240 1.718 14.612 1.00 91.88 79 GLY A CA 1
ATOM 610 C C . GLY A 1 79 ? -5.544 2.446 14.957 1.00 91.88 79 GLY A C 1
ATOM 611 O O . GLY A 1 79 ? -5.622 3.043 16.028 1.00 91.88 79 GLY A O 1
ATOM 612 N N . VAL A 1 80 ? -6.587 2.375 14.118 1.00 93.50 80 VAL A N 1
ATOM 613 C CA . VAL A 1 80 ? -7.907 2.926 14.466 1.00 93.50 80 VAL A CA 1
ATOM 614 C C . VAL A 1 80 ? -8.460 2.132 15.648 1.00 93.50 80 VAL A C 1
ATOM 616 O O . VAL A 1 80 ? -8.533 0.906 15.591 1.00 93.50 80 VAL A O 1
ATOM 619 N N . ASN A 1 81 ? -8.794 2.821 16.742 1.00 92.88 81 ASN A N 1
ATOM 620 C CA . ASN A 1 81 ? -9.203 2.215 18.018 1.00 92.88 81 ASN A CA 1
ATOM 621 C C . ASN A 1 81 ? -8.186 1.201 18.587 1.00 92.88 81 ASN A C 1
ATOM 623 O O . ASN A 1 81 ? -8.565 0.270 19.290 1.00 92.88 81 ASN A O 1
ATOM 627 N N . GLY A 1 82 ? -6.897 1.344 18.253 1.00 90.50 82 GLY A N 1
ATOM 628 C CA . GLY A 1 82 ? -5.850 0.404 18.671 1.00 90.50 82 GLY A CA 1
ATOM 629 C C . GLY A 1 82 ? -5.862 -0.938 17.926 1.00 90.50 82 GLY A C 1
ATOM 630 O O . GLY A 1 82 ? -5.156 -1.862 18.324 1.00 90.50 82 GLY A O 1
ATOM 631 N N . ILE A 1 83 ? -6.632 -1.064 16.839 1.00 92.31 83 ILE A N 1
ATOM 632 C CA . ILE A 1 83 ? -6.812 -2.322 16.104 1.00 92.31 83 ILE A CA 1
ATOM 633 C C . ILE A 1 83 ? -5.883 -2.379 14.888 1.00 92.31 83 ILE A C 1
ATOM 635 O O . ILE A 1 83 ? -5.751 -1.429 14.113 1.00 92.31 83 ILE A O 1
ATOM 639 N N . LYS A 1 84 ? -5.226 -3.525 14.691 1.00 93.69 84 LYS A N 1
ATOM 640 C CA . LYS A 1 84 ? -4.415 -3.793 13.497 1.00 93.69 84 LYS A CA 1
ATOM 641 C C . LYS A 1 84 ? -5.306 -4.026 12.279 1.00 93.69 84 LYS A C 1
ATOM 643 O O . LYS A 1 84 ? -6.317 -4.708 12.373 1.00 93.69 84 LYS A O 1
ATOM 648 N N . CYS A 1 85 ? -4.869 -3.552 11.113 1.00 94.25 85 CYS A N 1
ATOM 649 C CA . CYS A 1 85 ? -5.588 -3.782 9.853 1.00 94.25 85 CYS A CA 1
ATOM 650 C C . CYS A 1 85 ? -5.680 -5.266 9.451 1.00 94.25 85 CYS A C 1
ATOM 652 O O . CYS A 1 85 ? -6.604 -5.668 8.752 1.00 94.25 85 CYS A O 1
ATOM 654 N N . HIS A 1 86 ? -4.706 -6.076 9.872 1.00 94.31 86 HIS A N 1
ATOM 655 C CA . HIS A 1 86 ? -4.625 -7.502 9.585 1.00 94.31 86 HIS A CA 1
ATOM 656 C C . HIS A 1 86 ? -3.747 -8.191 10.649 1.00 94.31 86 HIS A C 1
ATOM 658 O O . HIS A 1 86 ? -2.787 -7.565 11.112 1.00 94.31 86 HIS A O 1
ATOM 664 N N . PRO A 1 87 ? -3.975 -9.472 11.006 1.00 92.69 87 PRO A N 1
ATOM 665 C CA . PRO A 1 87 ? -3.168 -10.180 12.012 1.00 92.69 87 PRO A CA 1
ATOM 666 C C . PRO A 1 87 ? -1.660 -10.206 11.721 1.00 92.69 87 PRO A C 1
ATOM 668 O O . PRO A 1 87 ? -0.846 -10.137 12.635 1.00 92.69 87 PRO A O 1
ATOM 671 N N . LYS A 1 88 ? -1.283 -10.251 10.436 1.00 91.12 88 LYS A N 1
ATOM 672 C CA . LYS A 1 88 ? 0.122 -10.215 9.977 1.00 91.12 88 LYS A CA 1
ATOM 673 C C . LYS A 1 88 ? 0.744 -8.811 9.952 1.00 91.12 88 LYS A C 1
ATOM 675 O O . LYS A 1 88 ? 1.926 -8.693 9.655 1.00 91.12 88 LYS A O 1
ATOM 680 N N . CYS A 1 89 ? -0.034 -7.759 10.212 1.00 91.94 89 CYS A N 1
ATOM 681 C CA . CYS A 1 89 ? 0.491 -6.401 10.289 1.00 91.94 89 CYS A CA 1
ATOM 682 C C . CYS A 1 89 ? 1.250 -6.226 11.607 1.00 91.94 89 CYS A C 1
ATOM 684 O O . CYS A 1 89 ? 0.682 -6.279 12.700 1.00 91.94 89 CYS A O 1
ATOM 686 N N . ASN A 1 90 ? 2.550 -6.010 11.498 1.00 87.25 90 ASN A N 1
ATOM 687 C CA . ASN A 1 90 ? 3.439 -5.720 12.607 1.00 87.25 90 ASN A CA 1
ATOM 688 C C . ASN A 1 90 ? 3.420 -4.232 12.918 1.00 87.25 90 ASN A C 1
ATOM 690 O O . ASN A 1 90 ? 3.144 -3.864 14.057 1.00 87.25 90 ASN A O 1
ATOM 694 N N . TYR A 1 91 ? 3.654 -3.387 11.910 1.00 84.31 91 TYR A N 1
ATOM 695 C CA . TYR A 1 91 ? 3.822 -1.958 12.148 1.00 84.31 91 TYR A CA 1
ATOM 696 C C . TYR A 1 91 ? 3.457 -1.101 10.938 1.00 84.31 91 TYR A C 1
ATOM 698 O O . TYR A 1 91 ? 4.249 -0.943 10.008 1.00 84.31 91 TYR A O 1
ATOM 706 N N . CYS A 1 92 ? 2.250 -0.533 10.969 1.00 85.19 92 CYS A N 1
ATOM 707 C CA . CYS A 1 92 ? 1.890 0.596 10.123 1.00 85.19 92 CYS A CA 1
ATOM 708 C C . CYS A 1 92 ? 1.895 1.861 10.978 1.00 85.19 92 CYS A C 1
ATOM 710 O O . CYS A 1 92 ? 1.081 1.955 11.897 1.00 85.19 92 CYS A O 1
ATOM 712 N N . HIS A 1 93 ? 2.803 2.790 10.682 1.00 73.06 93 HIS A N 1
ATOM 713 C CA . HIS A 1 93 ? 2.768 4.139 11.239 1.00 73.06 93 HIS A CA 1
ATOM 714 C C . HIS A 1 93 ? 1.456 4.871 10.892 1.00 73.06 93 HIS A C 1
ATOM 716 O O . HIS A 1 93 ? 0.773 4.503 9.897 1.00 73.06 93 HIS A O 1
#

Sequence (93 aa):
MKADSDTNLDARRTRDMLHDMVERGEAMACPQCHVVLMKKWGCDWLRCSMCKTEICWVTRGPRWGPNGKGDTTAGCKCGVNGIKCHPKCNYCH

Solvent-accessible surface area (backbone atoms only — not comparable to full-atom values): 5674 Å² total; per-residue (Å²): 133,84,84,80,85,86,75,51,74,62,58,52,51,52,51,52,54,56,48,51,33,34,76,73,67,49,29,40,56,38,79,87,77,58,52,80,42,71,68,56,87,90,43,27,45,44,64,42,87,84,84,58,53,46,28,27,61,82,77,57,32,43,42,32,16,96,86,34,91,87,32,65,91,36,48,50,40,49,55,54,94,77,36,67,61,42,93,88,52,83,37,57,126